Protein AF-A0A450S6E1-F1 (afdb_monomer_lite)

Radius of gyration: 14.78 Å; chains: 1; bounding box: 35×25×33 Å

Secondary structure (DSSP, 8-state):
--EETTEE---HHHHHHHHHHHHHHHHH--S-SEE-HHHHHHHHT--HHHHHHHHHTT-S-EEEETTEEEEEHHHHHHH-GGGS-----

pLDDT: mean 76.09, std 19.01, range [40.97, 97.0]

Organism: NCBI:txid2126340

Structure (mmCIF, N/CA/C/O backbone):
data_AF-A0A450S6E1-F1
#
_entry.id   AF-A0A450S6E1-F1
#
loop_
_atom_site.group_PDB
_atom_site.id
_atom_site.type_symbol
_atom_site.label_atom_id
_atom_site.label_alt_id
_atom_site.label_comp_id
_atom_site.label_asym_id
_atom_site.label_entity_id
_atom_site.label_seq_id
_atom_site.pdbx_PDB_ins_code
_atom_site.Cartn_x
_atom_site.Cartn_y
_atom_site.Cartn_z
_atom_site.occupancy
_atom_site.B_iso_or_equiv
_atom_site.auth_seq_id
_atom_site.auth_comp_id
_atom_site.auth_asym_id
_atom_site.auth_atom_id
_atom_site.pdbx_PDB_model_num
ATOM 1 N N . MET A 1 1 ? 22.575 -3.309 6.526 1.00 47.91 1 MET A N 1
ATOM 2 C CA . MET A 1 1 ? 21.719 -2.104 6.504 1.00 47.91 1 MET A CA 1
ATOM 3 C C . MET A 1 1 ? 21.989 -1.317 7.772 1.00 47.91 1 MET A C 1
ATOM 5 O O . MET A 1 1 ? 21.661 -1.798 8.847 1.00 47.91 1 MET A O 1
ATOM 9 N N . THR A 1 2 ? 22.658 -0.172 7.669 1.00 42.22 2 THR A N 1
ATOM 10 C CA . THR A 1 2 ? 23.036 0.646 8.830 1.00 42.22 2 THR A CA 1
ATOM 11 C C . THR A 1 2 ? 21.985 1.737 8.990 1.00 42.22 2 THR A C 1
ATOM 13 O O . THR A 1 2 ? 21.843 2.595 8.124 1.00 42.22 2 THR A O 1
ATOM 16 N N . THR A 1 3 ? 21.186 1.667 10.051 1.00 41.34 3 THR A N 1
ATOM 17 C CA . THR A 1 3 ? 20.132 2.648 10.331 1.00 41.34 3 THR A CA 1
ATOM 18 C C . THR A 1 3 ? 20.642 3.683 11.322 1.00 41.34 3 THR A C 1
ATOM 20 O O . THR A 1 3 ? 21.096 3.315 12.405 1.00 41.34 3 THR A O 1
ATOM 23 N N . LYS A 1 4 ? 20.495 4.972 11.009 1.00 40.97 4 LYS A N 1
ATOM 24 C CA . LYS A 1 4 ? 20.532 6.040 12.015 1.00 40.97 4 LYS A CA 1
ATOM 25 C C . LYS A 1 4 ? 19.079 6.441 12.264 1.00 40.97 4 LYS A C 1
ATOM 27 O O . LYS A 1 4 ? 18.382 6.830 11.336 1.00 40.97 4 LYS A O 1
ATOM 32 N N . ASN A 1 5 ? 18.601 6.278 13.497 1.00 48.53 5 ASN A N 1
ATOM 33 C CA . ASN A 1 5 ? 17.232 6.624 13.915 1.00 48.53 5 ASN A CA 1
ATOM 34 C C . ASN A 1 5 ? 16.099 5.891 13.160 1.00 48.53 5 ASN A C 1
ATOM 36 O O . ASN A 1 5 ? 15.012 6.437 13.002 1.00 48.53 5 ASN A O 1
ATOM 40 N N . GLY A 1 6 ? 16.336 4.662 12.684 1.00 48.59 6 GLY A N 1
ATOM 41 C CA . GLY A 1 6 ? 15.317 3.871 11.976 1.00 48.59 6 GLY A CA 1
ATOM 42 C C . GLY A 1 6 ? 15.054 4.300 10.528 1.00 48.59 6 GLY A C 1
ATOM 43 O O . GLY A 1 6 ? 14.203 3.705 9.872 1.00 48.59 6 GLY A O 1
ATOM 44 N N . LEU A 1 7 ? 15.802 5.282 10.014 1.00 47.16 7 LEU A N 1
ATOM 45 C CA . LEU A 1 7 ? 15.819 5.625 8.596 1.00 47.16 7 LEU A CA 1
ATOM 46 C C . LEU A 1 7 ? 17.006 4.925 7.915 1.00 47.16 7 LEU A C 1
ATOM 48 O O . LEU A 1 7 ? 18.088 4.830 8.513 1.00 47.16 7 LEU A O 1
ATOM 52 N N . PRO A 1 8 ? 16.828 4.399 6.691 1.00 56.47 8 PRO A N 1
ATOM 53 C CA . PRO A 1 8 ? 17.933 3.812 5.956 1.00 56.47 8 PRO A CA 1
ATOM 54 C C . PRO A 1 8 ? 18.943 4.915 5.610 1.00 56.47 8 PRO A C 1
ATOM 56 O O . PRO A 1 8 ? 18.565 5.960 5.092 1.00 56.47 8 PRO A O 1
ATOM 59 N N . VAL A 1 9 ? 20.227 4.704 5.919 1.00 61.91 9 VAL A N 1
ATOM 60 C CA . VAL A 1 9 ? 21.302 5.590 5.446 1.00 61.91 9 VAL A CA 1
ATOM 61 C C . VAL A 1 9 ? 2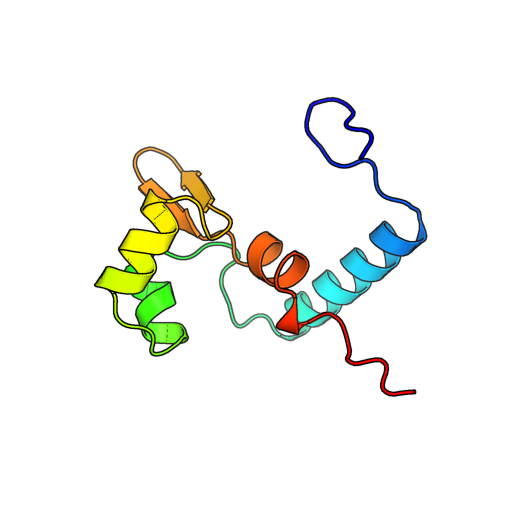1.573 5.231 3.992 1.00 61.91 9 VAL A C 1
ATOM 63 O O . VAL A 1 9 ? 21.985 4.106 3.706 1.00 61.91 9 VAL A O 1
ATOM 66 N N . TRP A 1 10 ? 21.285 6.157 3.085 1.00 67.00 10 TRP A N 1
ATOM 67 C CA . TRP A 1 10 ? 21.396 5.926 1.649 1.00 67.00 10 TRP A CA 1
ATOM 68 C C . TRP A 1 10 ? 22.796 6.252 1.151 1.00 67.00 10 TRP A C 1
ATOM 70 O O . TRP A 1 10 ? 23.443 7.192 1.617 1.00 67.00 10 TRP A O 1
ATOM 80 N N . THR A 1 11 ? 23.279 5.461 0.197 1.00 80.19 11 THR A N 1
ATOM 81 C CA . THR A 1 11 ? 24.446 5.854 -0.591 1.00 80.19 11 THR A CA 1
ATOM 82 C C . THR A 1 11 ? 24.059 7.003 -1.520 1.00 80.19 11 THR A C 1
ATOM 84 O O . THR A 1 11 ? 2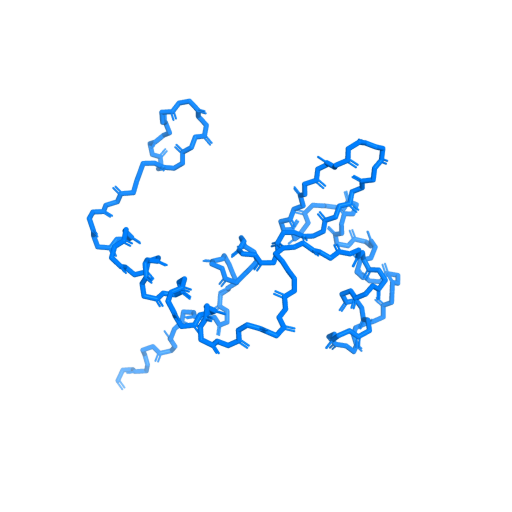2.895 7.158 -1.887 1.00 80.19 11 THR A O 1
ATOM 87 N N . ARG A 1 12 ? 25.042 7.792 -1.960 1.00 74.25 12 ARG A N 1
ATOM 88 C CA . ARG A 1 12 ? 24.819 8.875 -2.931 1.00 74.25 12 ARG A CA 1
ATOM 89 C C . ARG A 1 12 ? 24.088 8.395 -4.195 1.00 74.25 12 ARG A C 1
ATOM 91 O O . ARG A 1 12 ? 23.201 9.077 -4.681 1.00 74.25 12 ARG A O 1
ATOM 98 N N . GLN A 1 13 ? 24.401 7.186 -4.656 1.00 75.31 13 GLN A N 1
ATOM 99 C CA . GLN A 1 13 ? 23.754 6.563 -5.811 1.00 75.31 13 GLN A CA 1
ATOM 100 C C . GLN A 1 13 ? 22.286 6.180 -5.543 1.00 75.31 13 GLN A C 1
ATOM 102 O O . GLN A 1 13 ? 21.450 6.264 -6.437 1.00 75.31 13 GLN A O 1
ATOM 107 N N . GLN A 1 14 ? 21.953 5.763 -4.316 1.00 71.00 14 GLN A N 1
ATOM 108 C CA . GLN A 1 14 ? 20.567 5.502 -3.908 1.00 71.00 14 GLN A CA 1
ATOM 109 C C . GLN A 1 14 ? 19.759 6.799 -3.790 1.00 71.00 14 GLN A C 1
ATOM 111 O O . GLN A 1 14 ? 18.595 6.818 -4.176 1.00 71.00 14 GLN A O 1
ATOM 116 N N . GLU A 1 15 ? 20.386 7.874 -3.307 1.00 72.62 15 GLU A N 1
ATOM 117 C CA . GLU A 1 15 ? 19.783 9.209 -3.255 1.00 72.62 15 GLU A CA 1
ATOM 118 C C . GLU A 1 15 ? 19.473 9.733 -4.662 1.00 72.62 15 GLU A C 1
ATOM 120 O O . GLU A 1 15 ? 18.339 10.111 -4.936 1.00 72.62 15 GLU A O 1
ATOM 125 N N . GLU A 1 16 ? 20.437 9.681 -5.584 1.00 77.00 16 GLU A N 1
ATOM 126 C CA . GLU A 1 16 ? 20.260 10.119 -6.977 1.00 77.00 16 GLU A CA 1
ATOM 127 C C . GLU A 1 16 ? 19.133 9.337 -7.678 1.00 77.00 16 GLU A C 1
ATOM 129 O O . GLU A 1 16 ? 18.230 9.941 -8.254 1.00 77.00 16 GLU A O 1
ATOM 134 N N . ARG A 1 17 ? 19.097 8.006 -7.520 1.00 71.38 17 ARG A N 1
ATOM 135 C CA . ARG A 1 17 ? 18.036 7.152 -8.081 1.00 71.38 17 ARG A CA 1
ATOM 136 C C . ARG A 1 17 ? 16.660 7.423 -7.465 1.00 71.38 17 ARG A C 1
ATOM 138 O O . ARG A 1 17 ? 15.650 7.357 -8.158 1.00 71.38 17 ARG A O 1
ATOM 145 N N . PHE A 1 18 ? 16.589 7.739 -6.174 1.00 69.19 18 PHE A N 1
ATOM 146 C CA . PHE A 1 18 ? 15.333 8.156 -5.550 1.00 69.19 18 PHE A CA 1
ATOM 147 C C . PHE A 1 18 ? 14.857 9.510 -6.072 1.00 69.19 18 PHE A C 1
ATOM 149 O O . PHE A 1 18 ? 13.663 9.666 -6.307 1.00 69.19 18 PHE A O 1
ATOM 156 N N . GLN A 1 19 ? 15.763 10.467 -6.287 1.00 70.06 19 GLN A N 1
ATOM 157 C CA . GLN A 1 19 ? 15.414 11.756 -6.886 1.00 70.06 19 GLN A CA 1
ATOM 158 C C . GLN A 1 19 ? 14.915 11.581 -8.325 1.00 70.06 19 GLN A C 1
ATOM 160 O O . GLN A 1 19 ? 13.920 12.199 -8.690 1.00 70.06 19 GLN A O 1
ATOM 165 N N . GLU A 1 20 ? 15.527 10.699 -9.119 1.00 73.25 20 GLU A N 1
ATOM 166 C CA . GLU A 1 20 ? 15.031 10.339 -10.455 1.00 73.25 20 GLU A CA 1
ATOM 167 C C . GLU A 1 20 ? 13.631 9.724 -10.394 1.00 73.25 20 GLU A C 1
ATOM 169 O O . GLU A 1 20 ? 12.732 10.190 -11.089 1.00 73.25 20 GLU A O 1
ATOM 174 N N . VAL A 1 21 ? 13.409 8.746 -9.510 1.00 70.38 21 VAL A N 1
ATOM 175 C CA . VAL A 1 21 ? 12.088 8.129 -9.314 1.00 70.38 21 VAL A CA 1
ATOM 176 C C . VAL A 1 21 ? 11.066 9.155 -8.827 1.00 70.38 21 VAL A C 1
ATOM 178 O O . VAL A 1 21 ? 9.943 9.153 -9.311 1.00 70.38 21 VAL A O 1
ATOM 181 N N . ILE A 1 22 ? 11.420 10.061 -7.914 1.00 68.62 22 ILE A N 1
ATOM 182 C CA . ILE A 1 22 ? 10.527 11.138 -7.469 1.00 68.62 22 ILE A CA 1
ATOM 183 C C . ILE A 1 22 ? 10.218 12.107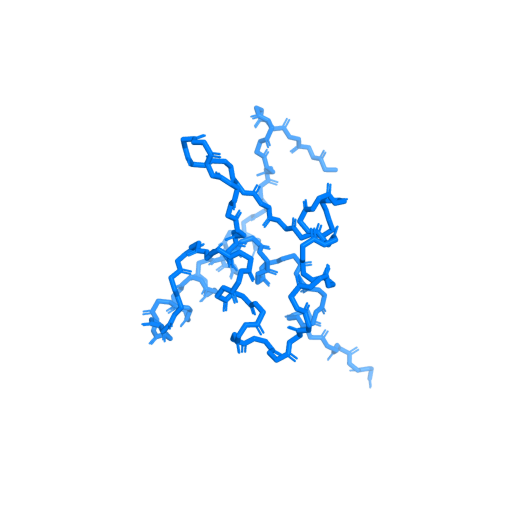 -8.602 1.00 68.62 22 ILE A C 1
ATOM 185 O O . ILE A 1 22 ? 9.073 12.530 -8.723 1.00 68.62 22 ILE A O 1
ATOM 189 N N . MET A 1 23 ? 11.204 12.487 -9.412 1.00 68.12 23 MET A N 1
ATOM 190 C CA . MET A 1 23 ? 10.982 13.393 -10.535 1.00 68.12 23 MET A CA 1
ATOM 191 C C . MET A 1 23 ? 10.133 12.736 -11.620 1.00 68.12 23 MET A C 1
ATOM 193 O O . MET A 1 23 ? 9.248 13.390 -12.167 1.00 68.12 23 MET A O 1
ATOM 197 N N . GLU A 1 24 ? 10.338 11.448 -11.881 1.00 65.44 24 GLU A N 1
ATOM 198 C CA . GLU A 1 24 ? 9.533 10.684 -12.826 1.00 65.44 24 GLU A CA 1
ATOM 199 C C . GLU A 1 24 ? 8.117 10.464 -12.283 1.00 65.44 24 GLU A C 1
ATOM 201 O O . GLU A 1 24 ? 7.146 10.800 -12.949 1.00 65.44 24 GLU A O 1
ATOM 206 N N . LEU A 1 25 ? 7.959 10.053 -11.021 1.00 61.03 25 LEU A N 1
ATOM 207 C CA . LEU A 1 25 ? 6.653 9.952 -10.356 1.00 61.03 25 LEU A CA 1
ATOM 208 C C . LEU A 1 25 ? 5.956 11.316 -10.223 1.00 61.03 25 LEU A C 1
ATOM 210 O O . LEU A 1 25 ? 4.731 11.391 -10.285 1.00 61.03 25 LEU A O 1
ATOM 214 N N . GLY A 1 26 ? 6.720 12.397 -10.071 1.00 57.75 26 GLY A N 1
ATOM 215 C CA . GLY A 1 26 ? 6.247 13.780 -10.033 1.00 57.75 26 GLY A CA 1
ATOM 216 C C . GLY A 1 26 ? 5.807 14.302 -11.401 1.00 57.75 26 GLY A C 1
ATOM 217 O O . GLY A 1 26 ? 4.902 15.129 -11.460 1.00 57.75 26 GLY A O 1
ATOM 218 N N . ARG A 1 27 ? 6.378 13.784 -12.498 1.00 54.66 27 ARG A N 1
ATOM 219 C CA . ARG A 1 27 ? 5.849 13.963 -13.862 1.00 54.66 27 ARG A CA 1
ATOM 220 C C . ARG A 1 27 ? 4.643 13.064 -14.127 1.00 54.66 27 ARG A C 1
ATOM 222 O O . ARG A 1 27 ? 3.737 13.478 -14.843 1.00 54.66 27 ARG A O 1
ATOM 229 N N . VAL A 1 28 ? 4.614 11.871 -13.531 1.00 49.00 28 VAL A N 1
ATOM 230 C CA . VAL A 1 28 ? 3.505 10.916 -13.648 1.00 49.00 28 VAL A CA 1
ATOM 231 C C . VAL A 1 28 ? 2.292 11.352 -12.833 1.00 49.00 28 VAL A C 1
ATOM 233 O O . VAL A 1 28 ? 1.204 10.978 -13.235 1.00 49.00 28 VAL A O 1
ATOM 236 N N . ALA A 1 29 ? 2.439 12.125 -11.744 1.00 44.44 29 ALA A N 1
ATOM 237 C CA . ALA A 1 29 ? 1.403 12.842 -10.972 1.00 44.44 29 ALA A CA 1
ATOM 238 C C . ALA A 1 29 ? -0.040 12.274 -11.002 1.00 44.44 29 ALA A C 1
ATOM 240 O O . ALA A 1 29 ? -1.009 13.031 -10.985 1.00 44.44 29 ALA A O 1
ATOM 241 N N . ALA A 1 30 ? -0.209 10.952 -11.028 1.00 55.28 30 ALA A N 1
ATOM 242 C CA . ALA A 1 30 ? -1.509 10.309 -11.224 1.00 55.28 30 ALA A CA 1
ATOM 243 C C . ALA A 1 30 ? -1.890 9.400 -10.057 1.00 55.28 30 ALA A C 1
ATOM 245 O O . ALA A 1 30 ? -3.011 8.893 -10.018 1.00 55.28 30 ALA A O 1
ATOM 246 N N . PHE A 1 31 ? -0.995 9.210 -9.083 1.00 57.91 31 PHE A N 1
ATOM 247 C CA . PHE A 1 31 ? -1.271 8.364 -7.930 1.00 57.91 31 PHE A CA 1
ATOM 248 C C . PHE A 1 31 ? -0.979 9.114 -6.629 1.00 57.91 31 PHE A C 1
ATOM 250 O O . PHE A 1 31 ? 0.108 9.673 -6.466 1.00 57.91 31 PHE A O 1
ATOM 257 N N . PRO A 1 32 ? -1.945 9.165 -5.697 1.00 73.06 32 PRO A N 1
ATOM 258 C CA . PRO A 1 32 ? -1.737 9.813 -4.413 1.00 73.06 32 PRO A CA 1
ATOM 259 C C . PRO A 1 32 ? -0.635 9.079 -3.625 1.00 73.06 32 PRO A C 1
ATOM 261 O O . PRO A 1 32 ? -0.506 7.857 -3.732 1.00 73.06 32 PRO A O 1
ATOM 264 N N . PRO A 1 33 ? 0.147 9.793 -2.793 1.00 83.31 33 PRO A N 1
ATOM 265 C CA . PRO A 1 33 ? 1.299 9.223 -2.082 1.00 83.31 33 PRO A CA 1
ATOM 266 C C . PRO A 1 33 ? 0.910 8.112 -1.097 1.00 83.31 33 PRO A C 1
ATOM 268 O O . PRO A 1 33 ? 1.739 7.291 -0.706 1.00 83.31 33 PRO A O 1
ATOM 271 N N . VAL A 1 34 ? -0.361 8.083 -0.697 1.00 91.06 34 VAL A N 1
ATOM 272 C CA . VAL A 1 34 ? -0.964 7.028 0.110 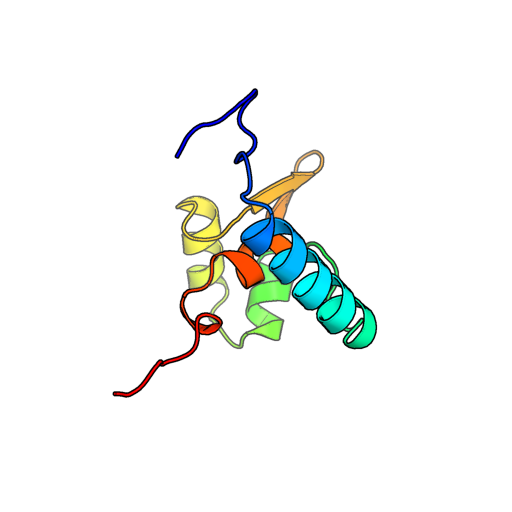1.00 91.06 34 VAL A CA 1
ATOM 273 C C . VAL A 1 34 ? -2.346 6.680 -0.432 1.00 91.06 34 VAL A C 1
ATOM 275 O O . VAL A 1 34 ? -3.059 7.553 -0.929 1.00 91.06 34 VAL A O 1
ATOM 278 N N . VAL A 1 35 ? -2.753 5.421 -0.280 1.00 93.88 35 VAL A N 1
ATOM 279 C CA . VAL A 1 35 ? -4.093 4.940 -0.659 1.00 93.88 35 VAL A CA 1
ATOM 280 C C . VAL A 1 35 ? -4.683 4.030 0.413 1.00 93.88 35 VAL A C 1
ATOM 282 O O . VAL A 1 35 ? -3.966 3.410 1.198 1.00 93.88 35 VAL A O 1
ATOM 285 N N . THR A 1 36 ? -6.010 3.933 0.465 1.00 95.56 36 THR A N 1
ATOM 286 C CA . THR A 1 36 ? -6.680 2.890 1.254 1.00 95.56 36 THR A CA 1
ATOM 287 C C . THR A 1 36 ? -6.489 1.520 0.599 1.00 95.56 36 THR A C 1
ATOM 289 O O . THR A 1 36 ? -6.201 1.438 -0.595 1.00 95.56 36 THR A O 1
ATOM 292 N N . ALA A 1 37 ? -6.679 0.443 1.367 1.00 94.94 37 ALA A N 1
ATOM 293 C CA . ALA A 1 37 ? -6.664 -0.920 0.832 1.00 94.94 37 ALA A CA 1
ATOM 294 C C . ALA A 1 37 ? -7.689 -1.094 -0.302 1.00 94.94 37 ALA A C 1
ATOM 296 O O . ALA A 1 37 ? -7.341 -1.608 -1.358 1.00 94.94 37 ALA A O 1
ATOM 297 N N . ASP A 1 38 ? -8.906 -0.573 -0.122 1.00 95.62 38 ASP A N 1
ATOM 298 C CA . ASP A 1 38 ? -9.973 -0.656 -1.127 1.00 95.62 38 ASP A CA 1
ATOM 299 C C . ASP A 1 38 ? -9.588 0.044 -2.433 1.00 95.62 38 ASP A C 1
ATOM 301 O O . ASP A 1 38 ? -9.744 -0.512 -3.517 1.00 95.62 38 ASP A O 1
ATOM 305 N N . ARG A 1 39 ? -9.021 1.255 -2.339 1.00 94.50 39 ARG A N 1
ATOM 306 C CA . ARG A 1 39 ? -8.600 1.996 -3.530 1.00 94.50 39 ARG A CA 1
ATOM 307 C C . ARG A 1 39 ? -7.417 1.319 -4.219 1.00 94.50 39 ARG A C 1
ATOM 309 O O . ARG A 1 39 ? -7.349 1.314 -5.441 1.00 94.50 39 ARG A O 1
ATOM 316 N N . PHE A 1 40 ? -6.502 0.732 -3.452 1.00 93.56 40 PHE A N 1
ATOM 317 C CA . PHE A 1 40 ? -5.397 -0.050 -4.001 1.00 93.56 40 PHE A CA 1
ATOM 318 C C . PHE A 1 40 ? -5.891 -1.304 -4.732 1.00 93.56 40 PHE A C 1
ATOM 320 O O . PHE A 1 40 ? -5.414 -1.595 -5.825 1.00 93.56 40 PHE A O 1
ATOM 327 N N . ALA A 1 41 ? -6.867 -2.016 -4.164 1.00 95.25 41 ALA A N 1
ATOM 328 C CA . ALA A 1 41 ? -7.507 -3.167 -4.796 1.00 95.25 41 ALA A CA 1
ATOM 329 C C . ALA A 1 41 ? -8.145 -2.779 -6.140 1.00 95.25 41 ALA A C 1
ATOM 331 O O . ALA A 1 41 ? -7.857 -3.396 -7.162 1.00 95.25 41 ALA A O 1
ATOM 332 N N . GLU A 1 42 ? -8.909 -1.683 -6.168 1.00 93.62 42 GLU A N 1
ATOM 333 C CA . GLU A 1 42 ? -9.510 -1.148 -7.396 1.00 93.62 42 GLU A CA 1
ATOM 334 C C . GLU A 1 42 ? -8.453 -0.782 -8.451 1.00 93.62 42 GLU A C 1
ATOM 336 O O . GLU A 1 42 ? -8.585 -1.143 -9.616 1.00 93.62 42 GLU A O 1
ATOM 341 N N . MET A 1 43 ? -7.380 -0.098 -8.043 1.00 88.75 43 MET A N 1
ATOM 342 C CA . MET A 1 43 ? -6.311 0.333 -8.952 1.00 88.75 43 MET A CA 1
ATOM 343 C C . MET A 1 43 ? -5.506 -0.832 -9.534 1.00 88.75 43 MET A C 1
ATOM 345 O O . MET A 1 43 ? -5.029 -0.739 -10.661 1.00 88.75 43 MET A O 1
ATOM 349 N N . THR A 1 44 ? -5.310 -1.898 -8.758 1.00 89.00 44 THR A N 1
ATOM 350 C CA . THR A 1 44 ? -4.474 -3.045 -9.147 1.00 89.00 44 THR A CA 1
ATOM 351 C C . THR A 1 44 ? -5.269 -4.184 -9.782 1.00 89.00 44 THR A C 1
ATOM 353 O O . THR A 1 44 ? -4.671 -5.090 -10.354 1.00 89.00 44 THR A O 1
ATOM 356 N N . GLY A 1 45 ? -6.602 -4.167 -9.672 1.00 92.50 45 GLY A N 1
ATOM 357 C CA . GLY A 1 45 ? -7.464 -5.282 -10.069 1.00 92.50 45 GLY A CA 1
ATOM 358 C C . GLY A 1 45 ? -7.360 -6.503 -9.145 1.00 92.50 45 GLY A C 1
ATOM 359 O O . GLY A 1 45 ? -7.879 -7.568 -9.475 1.00 92.50 45 GLY A O 1
ATOM 360 N N . ILE A 1 46 ? -6.685 -6.372 -7.999 1.00 94.88 46 ILE A N 1
ATOM 361 C CA . ILE A 1 46 ? -6.518 -7.444 -7.015 1.00 94.88 46 ILE A CA 1
ATOM 362 C C . ILE A 1 46 ? -7.749 -7.492 -6.108 1.00 94.88 46 ILE A C 1
ATOM 364 O O . ILE A 1 46 ? -8.310 -6.466 -5.734 1.00 94.88 46 ILE A O 1
ATOM 368 N N . GLU A 1 47 ? -8.156 -8.699 -5.719 1.00 97.00 47 GLU A N 1
ATOM 369 C CA . GLU A 1 47 ? -9.281 -8.918 -4.808 1.00 97.00 47 GLU A CA 1
ATOM 370 C C . GLU A 1 47 ? -9.055 -8.231 -3.441 1.00 97.00 47 GLU A C 1
ATOM 372 O O . GLU A 1 47 ? -7.962 -8.260 -2.866 1.00 97.00 47 GLU A O 1
ATOM 377 N N . ALA A 1 48 ? -10.095 -7.576 -2.916 1.00 95.94 48 ALA A N 1
ATOM 378 C CA . ALA A 1 48 ? -9.993 -6.719 -1.733 1.00 95.94 48 ALA A CA 1
ATOM 379 C C . ALA A 1 48 ? -9.602 -7.487 -0.455 1.00 95.94 48 ALA A C 1
ATOM 381 O O . ALA A 1 48 ? -8.863 -6.960 0.385 1.00 95.94 48 ALA A O 1
ATOM 382 N N . GLY A 1 49 ? -10.054 -8.733 -0.305 1.00 96.44 49 GLY A N 1
ATOM 383 C CA . GLY A 1 49 ? -9.662 -9.634 0.776 1.00 96.44 49 GLY A CA 1
ATOM 384 C C . GLY A 1 49 ? -8.173 -9.975 0.744 1.00 96.44 49 GLY A C 1
ATOM 385 O O . GLY A 1 49 ? -7.514 -9.921 1.786 1.00 96.44 49 GLY A O 1
ATOM 386 N N . VAL A 1 50 ? -7.608 -10.224 -0.441 1.00 96.75 50 VAL A N 1
ATOM 387 C CA . VAL A 1 50 ? -6.161 -10.420 -0.636 1.00 96.75 50 VAL A CA 1
ATOM 388 C C . VAL A 1 50 ? -5.378 -9.181 -0.198 1.00 96.75 50 VAL A C 1
ATOM 390 O O . VAL A 1 50 ? -4.466 -9.298 0.626 1.00 96.75 50 VAL A O 1
ATOM 393 N N . VAL A 1 51 ? -5.756 -7.988 -0.671 1.00 96.25 51 VAL A N 1
ATOM 394 C CA . VAL A 1 51 ? -5.080 -6.732 -0.290 1.00 96.25 51 VAL A CA 1
ATOM 395 C C . VAL A 1 51 ? -5.199 -6.474 1.214 1.00 96.25 51 VAL A C 1
ATOM 397 O O . VAL A 1 51 ? -4.223 -6.098 1.867 1.00 96.25 51 VAL A O 1
ATOM 400 N N . THR A 1 52 ? -6.368 -6.732 1.801 1.00 96.31 52 THR A N 1
ATOM 401 C CA . THR A 1 52 ? -6.585 -6.628 3.251 1.00 96.31 52 THR A CA 1
ATOM 402 C C . THR A 1 52 ? -5.681 -7.593 4.017 1.00 96.31 52 THR A C 1
ATOM 404 O O . THR A 1 52 ? -5.054 -7.203 5.006 1.00 96.31 52 THR A O 1
ATOM 407 N N . GLY A 1 53 ? -5.546 -8.830 3.532 1.00 96.75 53 GLY A N 1
ATOM 408 C CA . GLY A 1 53 ? -4.604 -9.814 4.053 1.00 96.75 53 GLY A CA 1
ATOM 409 C C . GLY A 1 53 ? -3.165 -9.305 4.013 1.00 96.75 53 GLY A C 1
ATOM 410 O O . GLY A 1 53 ? -2.456 -9.396 5.015 1.00 96.75 53 GLY A O 1
ATOM 411 N N . TRP A 1 54 ? -2.743 -8.691 2.905 1.00 95.00 54 TRP A N 1
ATOM 412 C CA . TRP A 1 54 ? -1.407 -8.103 2.777 1.00 95.00 54 TRP A CA 1
ATOM 413 C C . TRP A 1 54 ? -1.167 -6.960 3.759 1.00 95.00 54 TRP A C 1
ATOM 415 O O . TRP A 1 54 ? -0.108 -6.909 4.386 1.00 95.00 54 TRP A O 1
ATOM 425 N N . VAL A 1 55 ? -2.145 -6.070 3.934 1.00 94.94 55 VAL A N 1
ATOM 426 C CA . VAL A 1 55 ? -2.074 -4.966 4.902 1.00 94.94 55 VAL A CA 1
ATOM 427 C C . VAL A 1 55 ? -1.982 -5.501 6.332 1.00 94.94 55 VAL A C 1
ATOM 429 O O . VAL A 1 55 ? -1.113 -5.072 7.093 1.00 94.94 55 VAL A O 1
ATOM 432 N N . TYR A 1 56 ? -2.829 -6.468 6.698 1.00 95.00 56 TYR A N 1
ATOM 433 C CA . TYR A 1 56 ? -2.837 -7.072 8.034 1.00 95.00 56 TYR A CA 1
ATOM 434 C C . TYR A 1 56 ? -1.527 -7.807 8.341 1.00 95.00 56 TYR A C 1
ATOM 436 O O . TYR A 1 56 ? -0.939 -7.630 9.408 1.00 95.00 56 TYR A O 1
ATOM 444 N N . GLN A 1 57 ? -1.025 -8.575 7.373 1.00 93.44 57 GLN A N 1
ATOM 445 C CA . GLN A 1 57 ? 0.224 -9.330 7.477 1.00 93.44 57 GLN A CA 1
ATOM 446 C C . GLN A 1 57 ? 1.480 -8.474 7.227 1.00 93.44 57 GLN A C 1
ATOM 448 O O . GLN A 1 57 ? 2.588 -9.011 7.240 1.00 93.44 57 GLN A O 1
ATOM 453 N N . ARG A 1 58 ? 1.328 -7.161 6.986 1.00 90.69 58 ARG A N 1
ATOM 454 C CA . ARG A 1 58 ? 2.412 -6.218 6.646 1.00 90.69 58 ARG A CA 1
ATOM 455 C C . ARG A 1 58 ? 3.294 -6.681 5.478 1.00 90.69 58 ARG A C 1
ATOM 457 O O . ARG A 1 58 ? 4.505 -6.477 5.485 1.00 90.69 58 ARG A O 1
ATOM 464 N N . LYS A 1 59 ? 2.682 -7.314 4.476 1.00 91.19 59 LYS A N 1
ATOM 465 C CA . LYS A 1 59 ? 3.340 -7.740 3.229 1.00 91.19 59 LYS A CA 1
ATOM 466 C C . LYS A 1 59 ? 3.532 -6.595 2.236 1.00 91.19 59 LYS A C 1
ATOM 468 O O . LYS A 1 59 ? 4.304 -6.737 1.299 1.00 91.19 59 LYS A O 1
ATOM 473 N N . VAL A 1 60 ? 2.858 -5.469 2.463 1.00 91.94 60 VAL A N 1
ATOM 474 C CA . VAL A 1 60 ? 3.045 -4.216 1.724 1.00 91.94 60 VAL A CA 1
ATOM 475 C C . VAL A 1 60 ? 3.407 -3.080 2.686 1.00 91.94 60 VAL A C 1
ATOM 477 O O . VAL A 1 60 ? 3.021 -3.134 3.860 1.00 91.94 60 VAL A O 1
ATOM 480 N N . PRO A 1 61 ? 4.134 -2.044 2.228 1.00 93.00 61 PRO A N 1
ATOM 481 C CA . PRO A 1 61 ? 4.437 -0.874 3.043 1.00 93.00 61 PRO A CA 1
ATOM 482 C C . PRO A 1 61 ? 3.161 -0.134 3.443 1.00 93.00 61 PRO A C 1
ATOM 484 O O . PRO A 1 61 ? 2.361 0.269 2.599 1.00 93.00 61 PRO A O 1
ATOM 487 N N . VAL A 1 62 ? 2.971 0.060 4.746 1.00 95.38 62 VAL A N 1
ATOM 488 C CA . VAL A 1 62 ? 1.786 0.721 5.303 1.00 95.38 62 VAL A CA 1
ATOM 489 C C . VAL A 1 62 ? 2.176 1.799 6.304 1.00 95.38 62 VAL A C 1
ATOM 491 O O . VAL A 1 62 ? 3.144 1.653 7.052 1.00 95.38 62 VAL A O 1
ATOM 494 N N . ARG A 1 63 ? 1.377 2.866 6.371 1.00 93.62 63 ARG A N 1
ATOM 495 C CA . ARG A 1 63 ? 1.453 3.899 7.410 1.00 93.62 63 ARG A CA 1
ATOM 496 C C . ARG A 1 63 ? 0.135 4.000 8.160 1.00 93.62 63 ARG A C 1
ATOM 498 O O . ARG A 1 63 ? -0.940 3.778 7.604 1.00 93.62 63 ARG A O 1
ATOM 505 N N . LYS A 1 64 ? 0.214 4.385 9.433 1.00 94.50 64 LYS A N 1
ATOM 506 C CA . LYS A 1 64 ? -0.961 4.817 10.194 1.00 94.50 64 LYS A CA 1
ATOM 507 C C . LYS A 1 64 ? -1.127 6.325 10.064 1.00 94.50 64 LYS A C 1
ATOM 509 O O . LYS A 1 64 ? -0.199 7.068 10.366 1.00 94.50 64 LYS A O 1
ATOM 514 N N . ILE A 1 65 ? -2.316 6.758 9.659 1.00 90.31 65 ILE A N 1
ATOM 515 C CA . ILE A 1 65 ? -2.728 8.164 9.643 1.00 90.31 65 ILE A CA 1
ATOM 516 C C . ILE A 1 65 ? -3.987 8.268 10.506 1.00 90.31 65 ILE A C 1
ATOM 518 O O . ILE A 1 65 ? -5.067 7.793 10.141 1.00 90.31 65 ILE A O 1
ATOM 522 N N . GLY A 1 66 ? -3.831 8.823 11.709 1.00 92.50 66 GLY A N 1
ATOM 523 C CA . GLY A 1 66 ? -4.866 8.775 12.741 1.00 92.50 66 GLY A CA 1
ATOM 524 C C . GLY A 1 66 ? -5.244 7.330 13.089 1.00 92.50 66 GLY A C 1
ATOM 525 O O . GLY A 1 66 ? -4.395 6.529 13.474 1.00 92.50 66 GLY A O 1
ATOM 526 N N . LYS A 1 67 ? -6.530 6.990 12.936 1.00 92.69 67 LYS A N 1
ATOM 527 C CA . LYS A 1 67 ? -7.067 5.639 13.193 1.00 92.69 67 LYS A CA 1
ATOM 528 C C . LYS A 1 67 ? -7.046 4.717 11.965 1.00 92.69 67 LYS A C 1
ATOM 530 O O . LYS A 1 67 ? -7.470 3.571 12.076 1.00 92.69 67 LYS A O 1
ATOM 535 N N . ARG A 1 68 ? -6.603 5.202 10.800 1.00 91.62 68 ARG A N 1
ATOM 536 C CA . ARG A 1 68 ? -6.621 4.446 9.539 1.00 91.62 68 ARG A CA 1
ATOM 537 C C . ARG A 1 68 ? -5.234 3.912 9.203 1.00 91.62 68 ARG A C 1
ATOM 539 O O . ARG A 1 68 ? -4.236 4.600 9.412 1.00 91.62 68 ARG A O 1
ATOM 546 N N . THR A 1 69 ? -5.191 2.709 8.643 1.00 95.31 69 THR A N 1
ATOM 547 C CA . THR A 1 69 ? -3.997 2.149 8.004 1.00 95.31 69 THR A CA 1
ATOM 548 C C . THR A 1 69 ? -4.130 2.355 6.501 1.00 95.31 69 THR A C 1
ATOM 550 O O . THR A 1 69 ? -5.152 1.995 5.922 1.00 95.31 69 THR A O 1
ATOM 553 N N . VAL A 1 70 ? -3.119 2.959 5.886 1.00 95.44 70 VAL A N 1
ATOM 554 C CA . VAL A 1 70 ? -3.055 3.239 4.446 1.00 95.44 70 VAL A CA 1
ATOM 555 C C . VAL A 1 70 ? -1.783 2.635 3.866 1.00 95.44 70 VAL A C 1
ATOM 557 O O . VAL A 1 70 ? -0.791 2.481 4.581 1.00 95.44 70 VAL A O 1
ATOM 560 N N . ILE A 1 71 ? -1.812 2.288 2.586 1.00 95.06 71 ILE A N 1
ATOM 561 C CA . ILE A 1 71 ? -0.659 1.784 1.842 1.00 95.06 71 ILE A CA 1
ATOM 562 C C . ILE A 1 71 ? 0.176 2.979 1.393 1.00 95.06 71 ILE A C 1
ATOM 564 O O . ILE A 1 71 ? -0.357 3.971 0.896 1.00 95.06 71 ILE A O 1
ATOM 568 N N . ASP A 1 72 ? 1.482 2.884 1.609 1.00 92.69 72 ASP A N 1
ATOM 569 C CA . ASP A 1 72 ? 2.463 3.883 1.204 1.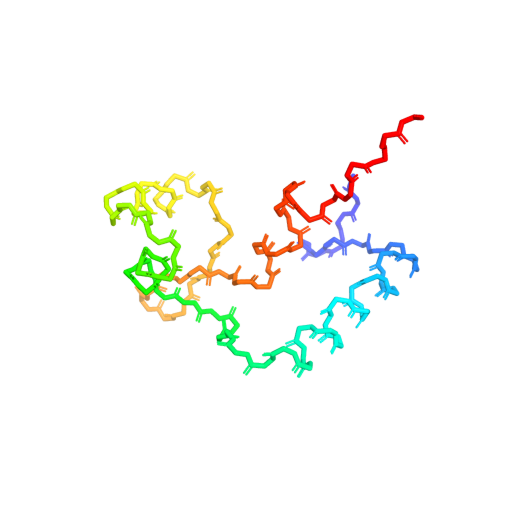00 92.69 72 ASP A CA 1
ATOM 570 C C . ASP A 1 72 ? 2.950 3.582 -0.210 1.00 92.69 72 ASP A C 1
ATOM 572 O O . ASP A 1 72 ? 3.773 2.689 -0.417 1.00 92.69 72 ASP A O 1
ATOM 576 N N . MET A 1 73 ? 2.423 4.325 -1.181 1.00 87.94 73 MET A N 1
ATOM 577 C CA . MET A 1 73 ? 2.671 4.069 -2.599 1.00 87.94 73 MET A CA 1
ATOM 578 C C . MET A 1 73 ? 4.109 4.385 -3.003 1.00 87.94 73 MET A C 1
ATOM 580 O O . MET A 1 73 ? 4.652 3.730 -3.889 1.00 87.94 73 MET A O 1
ATOM 584 N N . ILE A 1 74 ? 4.749 5.337 -2.318 1.00 85.12 74 ILE A N 1
ATOM 585 C CA . ILE A 1 74 ? 6.146 5.700 -2.570 1.00 85.12 74 ILE A CA 1
ATOM 586 C C . ILE A 1 74 ? 7.047 4.541 -2.144 1.00 85.12 74 ILE A C 1
ATOM 588 O O . ILE A 1 74 ? 7.851 4.048 -2.931 1.00 85.12 74 ILE A O 1
ATOM 592 N N . MET A 1 75 ? 6.876 4.053 -0.912 1.00 85.06 75 MET A N 1
ATOM 593 C CA . MET A 1 75 ? 7.660 2.915 -0.427 1.00 85.06 75 MET A CA 1
ATOM 594 C C . MET A 1 75 ? 7.350 1.641 -1.208 1.00 85.06 75 MET A C 1
ATOM 596 O O . MET A 1 75 ? 8.258 0.855 -1.465 1.00 85.06 75 MET A O 1
ATOM 600 N N . PHE A 1 76 ? 6.095 1.434 -1.608 1.00 85.62 76 PHE A N 1
ATOM 601 C CA . PHE A 1 76 ? 5.717 0.299 -2.442 1.00 85.62 76 PHE A CA 1
ATOM 602 C C . PHE A 1 76 ? 6.460 0.321 -3.784 1.00 85.62 76 PHE A C 1
ATOM 604 O O . PHE A 1 76 ? 7.069 -0.681 -4.141 1.00 85.62 76 PHE A O 1
ATOM 611 N N . ALA A 1 77 ? 6.510 1.464 -4.476 1.00 79.69 77 ALA A N 1
ATOM 612 C CA . ALA A 1 77 ? 7.251 1.596 -5.733 1.00 79.69 77 ALA A CA 1
ATOM 613 C C . ALA A 1 77 ? 8.758 1.326 -5.566 1.00 79.69 77 ALA A C 1
ATOM 615 O O . ALA A 1 77 ? 9.361 0.653 -6.393 1.00 79.69 77 ALA A O 1
ATOM 616 N N . LEU A 1 78 ? 9.356 1.797 -4.468 1.00 76.25 78 LEU A N 1
ATOM 617 C CA . LEU A 1 78 ? 10.798 1.666 -4.217 1.00 76.25 78 LEU A CA 1
ATOM 618 C C . LEU A 1 78 ? 11.235 0.278 -3.737 1.00 76.25 78 LEU A C 1
ATOM 620 O O . LEU A 1 78 ? 12.403 -0.076 -3.871 1.00 76.25 78 LEU A O 1
ATOM 624 N N . THR A 1 79 ? 10.328 -0.478 -3.119 1.00 73.75 79 THR A N 1
ATOM 625 C CA . THR A 1 79 ? 10.624 -1.804 -2.545 1.00 73.75 79 THR A CA 1
ATOM 626 C C . THR A 1 79 ? 10.058 -2.953 -3.368 1.00 73.75 79 THR A C 1
ATOM 628 O O . THR A 1 79 ? 10.380 -4.110 -3.099 1.00 73.75 79 THR A O 1
ATOM 631 N N . SER A 1 80 ? 9.231 -2.650 -4.369 1.00 65.31 80 SER A N 1
ATOM 632 C CA . SER A 1 80 ? 8.705 -3.643 -5.292 1.00 65.31 80 SER A CA 1
ATOM 633 C C . SER A 1 80 ? 9.835 -4.174 -6.186 1.00 65.31 80 SER A C 1
ATOM 635 O O . SER A 1 80 ? 10.452 -3.392 -6.915 1.00 65.31 80 SER A O 1
ATOM 637 N N . PRO A 1 81 ? 10.094 -5.496 -6.187 1.00 56.56 81 PRO A N 1
ATOM 638 C CA . PRO A 1 81 ? 11.125 -6.102 -7.030 1.00 56.56 81 PRO A CA 1
ATOM 639 C C . PRO A 1 81 ? 10.802 -5.997 -8.530 1.00 56.56 81 PRO A C 1
ATOM 641 O O . PRO A 1 81 ? 11.665 -6.245 -9.360 1.00 56.56 81 PRO A O 1
ATOM 644 N N . TYR A 1 82 ? 9.580 -5.595 -8.890 1.00 50.69 82 TYR A N 1
ATOM 645 C CA . TYR A 1 82 ? 9.145 -5.437 -10.279 1.00 50.69 82 TYR A CA 1
ATOM 646 C C . TYR A 1 82 ? 9.613 -4.121 -10.932 1.00 50.69 82 TYR A C 1
ATOM 648 O O . TYR A 1 82 ? 9.410 -3.941 -12.126 1.00 50.69 82 TYR A O 1
ATOM 656 N N . PHE A 1 83 ? 10.233 -3.203 -10.174 1.00 46.00 83 PHE A N 1
ATOM 657 C CA . PHE A 1 83 ? 10.873 -1.985 -10.708 1.00 46.00 83 PHE A CA 1
ATOM 658 C C . PHE A 1 83 ? 12.409 -2.057 -10.720 1.00 46.00 83 PHE A C 1
ATOM 660 O O . PHE A 1 83 ? 13.082 -1.128 -11.172 1.00 46.00 83 PHE A O 1
ATOM 667 N N . THR A 1 84 ? 12.996 -3.141 -10.212 1.00 46.66 84 THR A N 1
ATOM 668 C CA . THR A 1 84 ? 14.410 -3.447 -10.433 1.00 46.66 84 THR A CA 1
ATOM 669 C C . THR A 1 84 ? 14.523 -4.193 -11.750 1.00 46.66 84 THR A C 1
ATOM 671 O O . THR A 1 84 ? 14.146 -5.355 -11.812 1.00 46.66 84 THR A O 1
ATOM 674 N N . GLU A 1 85 ? 14.990 -3.486 -12.779 1.00 45.41 85 GLU A N 1
ATOM 675 C CA . GLU A 1 85 ? 15.328 -4.012 -14.104 1.00 45.41 85 GLU A CA 1
ATOM 676 C C . GLU A 1 85 ? 15.880 -5.443 -14.034 1.00 45.41 85 GLU A C 1
ATOM 678 O O . GLU A 1 85 ? 16.863 -5.705 -13.330 1.00 45.41 85 GLU A O 1
ATOM 683 N N . GLU A 1 86 ? 15.263 -6.340 -14.807 1.00 46.53 86 GLU A N 1
ATOM 684 C CA . GLU A 1 86 ? 15.960 -7.470 -15.409 1.00 46.53 86 GLU A CA 1
ATOM 685 C C . GLU A 1 86 ? 17.192 -6.900 -16.122 1.00 46.53 86 GLU A C 1
ATOM 687 O O . GLU A 1 86 ? 17.107 -6.308 -17.196 1.00 46.53 86 GLU A O 1
ATOM 692 N N . LYS A 1 87 ? 18.360 -7.019 -15.487 1.00 43.94 87 LYS A N 1
ATOM 693 C CA . LYS A 1 87 ? 19.599 -7.115 -16.247 1.00 43.94 87 LYS A CA 1
ATOM 694 C C . LYS A 1 87 ? 19.667 -8.547 -16.742 1.00 43.94 87 LYS A C 1
ATOM 696 O O . LYS A 1 87 ? 20.241 -9.396 -16.063 1.00 43.94 87 LYS A O 1
ATOM 701 N N . ASP A 1 88 ? 19.026 -8.787 -17.877 1.00 45.91 88 ASP A N 1
ATOM 702 C CA . ASP A 1 88 ? 19.359 -9.938 -18.700 1.00 45.91 88 ASP A CA 1
ATOM 703 C C . ASP A 1 88 ? 20.823 -9.800 -19.149 1.00 45.91 88 ASP A C 1
ATOM 705 O O . ASP A 1 8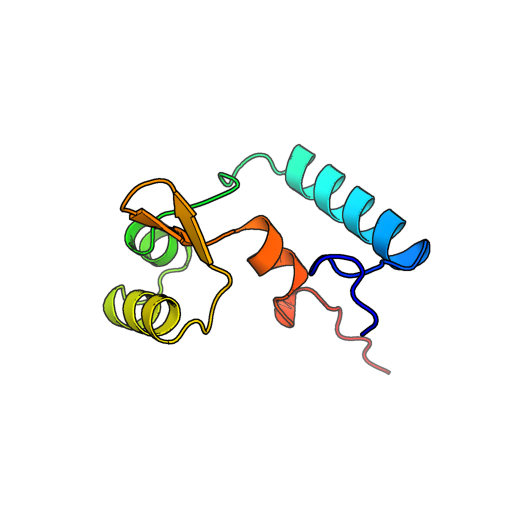8 ? 21.273 -8.716 -19.542 1.00 45.91 88 ASP A O 1
ATOM 709 N N . GLU A 1 89 ? 21.559 -10.896 -18.962 1.00 43.03 89 GLU A N 1
ATOM 710 C CA . GLU A 1 89 ? 22.959 -11.119 -19.350 1.00 43.03 89 GLU A CA 1
ATOM 711 C C . GLU A 1 89 ? 23.203 -11.011 -20.861 1.00 43.03 89 GLU A C 1
ATOM 713 O O . GLU A 1 89 ? 22.317 -11.401 -21.658 1.00 43.03 89 GLU A O 1
#

Foldseek 3Di:
DDDDVNDDDDDPVRVVVLVVVCVVVVVVVPDDQKAALVVVCVVVVNDSVVSVVCQVVVVADWDDDPPGIIGGVSVRCVPPCVNVDPPDD

Sequence (89 aa):
MTTKNGLPVWTRQQEERFQEVIMELGRVAAFPPVVTADRFAEMTGIEAGVVTGWVYQRKVPVRKIGKRTVIDMIMFALTSPYFTEEKDE